Protein AF-A0A356IYQ0-F1 (afdb_monomer_lite)

pLDDT: mean 72.42, std 15.24, range [38.94, 90.5]

Secondary structure (DSSP, 8-state):
-GGGS--TTS----------GGGS-HHHHHHHHHHHH--STTTHHHHHHHHHHHTTTT-SS-TT-TTTSHHHHHHHHHHHHHHHHHHHHHHHHHHHHHHHTTS--S---

Radius of gyration: 24.54 Å; chains: 1; bounding box: 59×28×76 Å

Foldseek 3Di:
DVVVFDDDPDDDDDDDDDPDPVPDDPLRVQLVVLCVVQPDDPSPVVSVVSNCVSVVVLVPPDDPDDDDSSVCSVVVVVVVVVVVVVVVVVVVVVVVVVVVVPPPDDDDD

Sequence (109 aa):
MRGRVGRFTHKAYAYFIIPSRGQLSIQAKARIEAIEKHSGLGAGFQIAFEDLQIRGAGNILGQEQHGYIATIGFDLYCRLLKESVEHLKKEMAGRELAKGAGTTHGSLN

Structure (mmCIF, N/CA/C/O backbone):
data_AF-A0A356IYQ0-F1
#
_entry.id   AF-A0A356IYQ0-F1
#
loop_
_atom_site.group_PDB
_atom_site.id
_atom_site.type_symbol
_atom_site.label_atom_id
_atom_site.label_alt_id
_atom_site.label_comp_id
_atom_site.label_asym_id
_atom_site.label_entity_id
_atom_site.label_seq_id
_atom_site.pdbx_PDB_ins_code
_atom_site.Cartn_x
_atom_site.Cartn_y
_atom_site.Cartn_z
_atom_site.occupancy
_atom_site.B_iso_or_equiv
_atom_site.auth_seq_id
_atom_site.auth_comp_id
_atom_site.auth_asym_id
_atom_site.auth_atom_id
_atom_site.pdbx_PDB_model_num
ATOM 1 N N . MET A 1 1 ? -4.938 -8.647 -0.855 1.00 67.25 1 MET A N 1
ATOM 2 C CA . MET A 1 1 ? -6.315 -9.189 -0.922 1.00 67.25 1 MET A CA 1
ATOM 3 C C . MET A 1 1 ? -7.100 -8.634 -2.109 1.00 67.25 1 MET A C 1
ATOM 5 O O . MET A 1 1 ? -7.422 -9.431 -2.974 1.00 67.25 1 MET A O 1
ATOM 9 N N . ARG A 1 2 ? -7.314 -7.309 -2.241 1.00 74.06 2 ARG A N 1
ATOM 10 C CA . ARG A 1 2 ? -8.066 -6.699 -3.369 1.00 74.06 2 ARG A CA 1
ATOM 11 C C . ARG A 1 2 ? -7.592 -7.124 -4.769 1.00 74.06 2 ARG A C 1
ATOM 13 O O . ARG A 1 2 ? -8.399 -7.535 -5.583 1.00 74.06 2 ARG A O 1
ATOM 20 N N . GLY A 1 3 ? -6.284 -7.100 -5.037 1.00 71.75 3 GLY A N 1
ATOM 21 C CA . GLY A 1 3 ? -5.728 -7.494 -6.346 1.00 71.75 3 GLY A CA 1
ATOM 22 C C . GLY A 1 3 ? -5.808 -8.992 -6.674 1.00 71.75 3 GLY A C 1
ATOM 23 O O . GLY A 1 3 ? -5.335 -9.410 -7.722 1.00 71.75 3 GLY A O 1
ATOM 24 N N . ARG A 1 4 ? -6.359 -9.811 -5.768 1.00 78.38 4 ARG A N 1
ATOM 25 C CA . ARG A 1 4 ? -6.582 -11.248 -5.979 1.00 78.38 4 ARG A CA 1
ATOM 26 C C . ARG A 1 4 ? -8.048 -11.577 -6.287 1.00 78.38 4 ARG A C 1
ATOM 28 O O . ARG A 1 4 ? -8.349 -12.741 -6.523 1.00 78.38 4 ARG A O 1
ATOM 35 N N . VAL A 1 5 ? -8.942 -10.585 -6.277 1.00 74.38 5 VAL A N 1
ATOM 36 C CA . VAL A 1 5 ? -10.382 -10.747 -6.528 1.00 74.38 5 VAL A CA 1
ATOM 37 C C . VAL A 1 5 ? -10.770 -10.007 -7.808 1.00 74.38 5 VAL A C 1
ATOM 39 O O . VAL A 1 5 ? -10.300 -8.898 -8.041 1.00 74.38 5 VAL A O 1
ATOM 42 N N . GLY A 1 6 ? -11.640 -10.615 -8.619 1.00 70.69 6 GLY A N 1
ATOM 43 C CA . GLY A 1 6 ? -12.071 -10.075 -9.913 1.00 70.69 6 GLY A CA 1
ATOM 44 C C . GLY A 1 6 ? -11.160 -10.496 -11.064 1.00 70.69 6 GLY A C 1
ATOM 45 O O . GLY A 1 6 ? -9.975 -10.175 -11.094 1.00 70.69 6 GLY A O 1
ATOM 46 N N . ARG A 1 7 ? -11.727 -11.234 -12.022 1.00 73.44 7 ARG A N 1
ATOM 47 C CA . ARG A 1 7 ? -11.087 -11.607 -13.290 1.00 73.44 7 ARG A CA 1
ATOM 48 C C . ARG A 1 7 ? -12.080 -11.388 -14.430 1.00 73.44 7 ARG A C 1
ATOM 50 O O . ARG A 1 7 ? -13.244 -11.752 -14.294 1.00 73.44 7 ARG A O 1
ATOM 57 N N . PHE A 1 8 ? -11.579 -10.857 -15.545 1.00 71.50 8 PHE A N 1
ATOM 58 C CA . PHE A 1 8 ? -12.214 -10.818 -16.869 1.00 71.50 8 PHE A CA 1
ATOM 59 C C . PHE A 1 8 ? -13.667 -10.309 -16.926 1.00 71.50 8 PHE A C 1
ATOM 61 O O . PHE A 1 8 ? -13.884 -9.141 -17.223 1.00 71.50 8 PHE A O 1
ATOM 68 N N . THR A 1 9 ? -14.661 -11.165 -16.703 1.00 75.38 9 THR A N 1
ATOM 69 C CA . THR A 1 9 ? -16.052 -10.915 -17.117 1.00 75.38 9 THR A CA 1
ATOM 70 C C . THR A 1 9 ? -16.988 -10.493 -15.990 1.00 75.38 9 THR A C 1
ATOM 72 O O . THR A 1 9 ? -18.061 -9.969 -16.270 1.00 75.38 9 THR A O 1
ATOM 75 N N . HIS A 1 10 ? -16.604 -10.681 -14.724 1.00 77.56 10 HIS A N 1
ATOM 76 C CA . HIS A 1 10 ? -17.483 -10.416 -13.584 1.00 77.56 10 HIS A CA 1
ATOM 77 C C . HIS A 1 10 ? -16.898 -9.359 -12.651 1.00 77.56 10 HIS A C 1
ATOM 79 O O . HIS A 1 10 ? -15.750 -9.461 -12.207 1.00 77.56 10 HIS A O 1
ATOM 85 N N . LYS A 1 11 ? -17.719 -8.352 -12.321 1.00 81.12 11 LYS A N 1
ATOM 86 C CA . LYS A 1 11 ? -17.387 -7.374 -11.281 1.00 81.12 11 LYS A CA 1
ATOM 87 C C . LYS A 1 11 ? -17.246 -8.103 -9.947 1.00 81.12 11 LYS A C 1
ATOM 89 O O . LYS A 1 11 ? -18.149 -8.822 -9.529 1.00 81.12 11 LYS A O 1
ATOM 94 N N . ALA A 1 12 ? -16.113 -7.896 -9.288 1.00 84.38 12 ALA A N 1
ATOM 95 C CA . ALA A 1 12 ? -15.870 -8.374 -7.938 1.00 84.38 12 ALA A CA 1
ATOM 96 C C . ALA A 1 12 ? -15.795 -7.191 -6.978 1.00 84.38 12 ALA A C 1
ATOM 98 O O . ALA A 1 12 ? -15.340 -6.106 -7.342 1.00 84.38 12 ALA A O 1
ATOM 99 N N . TYR A 1 13 ? -16.206 -7.436 -5.740 1.00 85.50 13 TYR A N 1
ATOM 100 C CA . TYR A 1 13 ? -16.207 -6.450 -4.672 1.00 85.50 13 TYR A CA 1
ATOM 101 C C . TYR A 1 13 ? -15.342 -6.962 -3.526 1.00 85.50 13 TYR A C 1
ATOM 103 O O . TYR A 1 13 ? -15.339 -8.153 -3.216 1.00 85.50 13 TYR A O 1
ATOM 111 N N . ALA A 1 14 ? -14.591 -6.058 -2.907 1.00 85.69 14 ALA A N 1
ATOM 112 C CA . ALA A 1 14 ? -13.825 -6.338 -1.704 1.00 85.69 14 ALA A CA 1
ATOM 113 C C . ALA A 1 14 ? -14.277 -5.357 -0.625 1.00 85.69 14 ALA A C 1
ATOM 115 O O . ALA A 1 14 ? -14.093 -4.150 -0.774 1.00 85.69 14 ALA A O 1
ATOM 116 N N . TYR A 1 15 ? -14.871 -5.883 0.442 1.00 88.69 15 TYR A N 1
ATOM 117 C CA . TYR A 1 15 ? -15.337 -5.092 1.574 1.00 88.69 15 TYR A CA 1
ATOM 118 C C . TYR A 1 15 ? -14.304 -5.152 2.696 1.00 88.69 15 TYR A C 1
ATOM 120 O O . TYR A 1 15 ? -13.863 -6.234 3.086 1.00 88.69 15 TYR A O 1
ATOM 128 N N . PHE A 1 16 ? -13.926 -3.988 3.218 1.00 87.69 16 PHE A N 1
ATOM 129 C CA . PHE A 1 16 ? -13.074 -3.868 4.395 1.00 87.69 16 PHE A CA 1
ATOM 130 C C . PHE A 1 16 ? -13.929 -3.358 5.549 1.00 87.69 16 PHE A C 1
ATOM 132 O O . PHE A 1 16 ? -14.386 -2.219 5.531 1.00 87.69 16 PHE A O 1
ATOM 139 N N . ILE A 1 17 ? -14.170 -4.220 6.535 1.00 90.50 17 ILE A N 1
ATOM 140 C CA . ILE A 1 17 ? -14.929 -3.872 7.736 1.00 90.50 17 ILE A CA 1
ATOM 141 C C . ILE A 1 17 ? -13.923 -3.447 8.800 1.00 90.50 17 ILE A C 1
ATOM 143 O O . ILE A 1 17 ? -13.015 -4.207 9.138 1.00 90.50 17 ILE A O 1
ATOM 147 N N . ILE A 1 18 ? -14.070 -2.223 9.298 1.00 87.31 18 ILE A N 1
ATOM 148 C CA . ILE A 1 18 ? -13.159 -1.612 10.265 1.00 87.31 18 ILE A CA 1
ATOM 149 C C . ILE A 1 18 ? -13.945 -1.117 11.484 1.00 87.31 18 ILE A C 1
ATOM 151 O O . ILE A 1 18 ? -15.105 -0.722 11.337 1.00 87.31 18 ILE A O 1
ATOM 155 N N . PRO A 1 19 ? -13.339 -1.123 12.685 1.00 86.00 19 PRO A N 1
ATOM 156 C CA . PRO A 1 19 ? -13.934 -0.495 13.859 1.00 86.00 19 PRO A CA 1
ATOM 157 C C . PRO A 1 19 ? -14.061 1.023 13.660 1.00 86.00 19 PRO A C 1
ATOM 159 O O . PRO A 1 19 ? -13.498 1.595 12.722 1.00 86.00 19 PRO A O 1
ATOM 162 N N . SER A 1 20 ? -14.794 1.688 14.559 1.00 85.62 20 SER A N 1
ATOM 163 C CA . SER A 1 20 ? -14.987 3.143 14.504 1.00 85.62 20 SER A CA 1
ATOM 164 C C . SER A 1 20 ? -13.654 3.876 14.325 1.00 85.62 20 SER A C 1
ATOM 166 O O . SER A 1 20 ? -12.659 3.540 14.971 1.00 85.62 20 SER A O 1
ATOM 168 N N . ARG A 1 21 ? -13.636 4.916 13.477 1.00 75.50 21 ARG A N 1
ATOM 169 C CA . ARG A 1 21 ? -12.419 5.678 13.137 1.00 75.50 21 ARG A CA 1
ATOM 170 C C . ARG A 1 21 ? -11.672 6.198 14.372 1.00 75.50 21 ARG A C 1
ATOM 172 O O . ARG A 1 21 ? -10.461 6.389 14.303 1.00 75.50 21 ARG A O 1
ATOM 179 N N . GLY A 1 22 ? -12.357 6.406 15.497 1.00 78.31 22 GLY A N 1
ATOM 180 C CA . GLY A 1 22 ? -11.736 6.808 16.765 1.00 78.31 22 GLY A CA 1
ATOM 181 C C . GLY A 1 22 ? -10.802 5.756 17.381 1.00 78.31 22 GLY A C 1
ATOM 182 O O . GLY A 1 22 ? -9.866 6.124 18.076 1.00 78.31 22 GLY A O 1
ATOM 183 N N . GLN A 1 23 ? -11.007 4.470 17.089 1.00 85.75 23 GLN A N 1
ATOM 184 C CA . GLN A 1 23 ? -10.249 3.347 17.662 1.00 85.75 23 GLN A CA 1
ATOM 185 C C . GLN A 1 23 ? -9.070 2.890 16.788 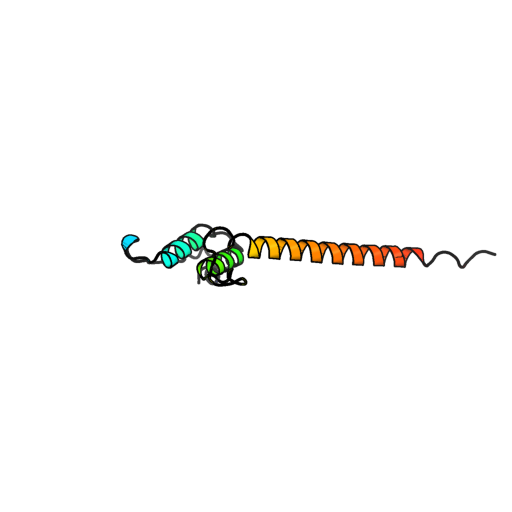1.00 85.75 23 GLN A C 1
ATOM 187 O O . GLN A 1 23 ? -8.300 2.017 17.180 1.00 85.75 23 GLN A O 1
ATOM 192 N N . LEU A 1 24 ? -8.922 3.454 15.588 1.00 86.69 24 LEU A N 1
ATOM 193 C CA . LEU A 1 24 ? -7.848 3.085 14.671 1.00 86.69 24 LEU A CA 1
ATOM 194 C C . LEU A 1 24 ? -6.547 3.798 15.040 1.00 86.69 24 LEU A C 1
ATOM 196 O O . LEU A 1 24 ? -6.523 5.020 15.211 1.00 86.69 24 LEU A O 1
ATOM 200 N N . SER A 1 25 ? -5.448 3.042 15.066 1.00 88.69 25 SER A N 1
ATOM 201 C CA . SER A 1 25 ? -4.107 3.619 15.161 1.00 88.69 25 SER A CA 1
ATOM 202 C C . SER A 1 25 ? -3.810 4.513 13.952 1.00 88.69 25 SER A C 1
ATOM 204 O O . SER A 1 25 ? -4.378 4.341 12.871 1.00 88.69 25 SER A O 1
ATOM 206 N N . ILE A 1 26 ? -2.881 5.456 14.114 1.00 85.75 26 ILE A N 1
ATOM 207 C CA . ILE A 1 26 ? -2.480 6.389 13.047 1.00 85.75 26 ILE A CA 1
ATOM 208 C C . ILE A 1 26 ? -2.021 5.622 11.796 1.00 85.75 26 ILE A C 1
ATOM 210 O O . ILE A 1 26 ? -2.453 5.921 10.686 1.00 85.75 26 ILE A O 1
ATOM 214 N N . GLN A 1 27 ? -1.227 4.563 11.975 1.00 85.81 27 GLN A N 1
ATOM 215 C CA . GLN A 1 27 ? -0.772 3.718 10.867 1.00 85.81 27 GLN A CA 1
ATOM 216 C C . GLN A 1 27 ? -1.912 2.949 10.189 1.00 85.81 27 GLN A C 1
ATOM 218 O O . GLN A 1 27 ? -1.856 2.718 8.983 1.00 85.81 27 GLN A O 1
ATOM 223 N N . ALA A 1 28 ? -2.923 2.511 10.946 1.00 88.81 28 ALA A N 1
ATOM 224 C CA . ALA A 1 28 ? -4.082 1.830 10.377 1.00 88.81 28 ALA A CA 1
ATOM 225 C C . ALA A 1 28 ? -4.927 2.796 9.535 1.00 88.81 28 ALA A C 1
ATOM 227 O O . ALA A 1 28 ? -5.336 2.434 8.435 1.00 88.81 28 ALA A O 1
ATOM 228 N N . LYS A 1 29 ? -5.118 4.036 10.008 1.00 88.88 29 LYS A N 1
ATOM 229 C CA . LYS A 1 29 ? -5.790 5.100 9.244 1.00 88.88 29 LYS A CA 1
ATOM 230 C C . LYS A 1 29 ? -5.064 5.393 7.932 1.00 88.88 29 LYS A C 1
ATOM 232 O O . LYS A 1 29 ? -5.685 5.304 6.878 1.00 88.88 29 LYS A O 1
ATOM 237 N N . ALA A 1 30 ? -3.752 5.625 7.993 1.00 87.50 30 ALA A N 1
ATOM 238 C CA . ALA A 1 30 ? -2.934 5.902 6.812 1.00 87.50 30 ALA A CA 1
ATOM 239 C C . ALA A 1 30 ? -2.979 4.757 5.781 1.00 87.50 30 ALA A C 1
ATOM 241 O O . ALA A 1 30 ? -3.070 4.993 4.580 1.00 87.50 30 ALA A O 1
ATOM 242 N N . ARG A 1 31 ? -2.974 3.494 6.237 1.00 90.12 31 ARG A N 1
ATOM 243 C CA . ARG A 1 31 ? -3.099 2.329 5.343 1.00 90.12 31 ARG A CA 1
ATOM 244 C C . ARG A 1 31 ? -4.464 2.242 4.662 1.00 90.12 31 ARG A C 1
ATOM 246 O O . ARG A 1 31 ? -4.534 1.812 3.514 1.00 90.12 31 ARG A O 1
ATOM 253 N N . ILE A 1 32 ? -5.541 2.616 5.352 1.00 89.50 32 ILE A N 1
ATOM 254 C CA . ILE A 1 32 ? -6.887 2.630 4.764 1.00 89.50 32 ILE A CA 1
ATOM 255 C C . ILE A 1 32 ? -6.985 3.734 3.706 1.00 89.50 32 ILE A C 1
ATOM 257 O O . ILE A 1 32 ? -7.422 3.448 2.593 1.00 89.50 32 ILE A O 1
ATOM 261 N N . GLU A 1 33 ? -6.490 4.939 4.002 1.00 88.25 33 GLU A N 1
ATOM 262 C CA . GLU A 1 33 ? -6.425 6.039 3.027 1.00 88.25 33 GLU A CA 1
ATOM 263 C C . GLU A 1 33 ? -5.620 5.660 1.778 1.00 88.25 33 GLU A C 1
ATOM 265 O O . GLU A 1 33 ? -6.071 5.904 0.660 1.00 88.25 33 GLU A O 1
ATOM 270 N N . ALA A 1 34 ? -4.470 4.998 1.943 1.00 88.19 34 ALA A N 1
ATOM 271 C CA . ALA A 1 34 ? -3.658 4.518 0.823 1.00 88.19 34 ALA A CA 1
ATOM 272 C C . ALA A 1 34 ? -4.438 3.560 -0.099 1.00 88.19 34 ALA A C 1
ATOM 274 O O . ALA A 1 34 ? -4.352 3.634 -1.328 1.00 88.19 34 ALA A O 1
ATOM 275 N N . ILE A 1 35 ? -5.242 2.661 0.480 1.00 88.06 35 ILE A N 1
ATOM 276 C CA . ILE A 1 35 ? -6.065 1.708 -0.280 1.00 88.06 35 ILE A CA 1
ATOM 277 C C . ILE A 1 35 ? -7.219 2.414 -1.008 1.00 88.06 35 ILE A C 1
ATOM 279 O O . ILE A 1 35 ? -7.539 2.015 -2.134 1.00 88.06 35 ILE A O 1
ATOM 283 N N . GLU A 1 36 ? -7.834 3.429 -0.391 1.00 86.38 36 GLU A N 1
ATOM 284 C CA . GLU A 1 36 ? -8.906 4.242 -0.987 1.00 86.38 36 GLU A CA 1
ATOM 285 C C . GLU A 1 36 ? -8.390 5.090 -2.158 1.00 86.38 36 GLU A C 1
ATOM 287 O O . GLU A 1 36 ? -8.981 5.078 -3.241 1.00 86.38 36 GLU A O 1
ATOM 292 N N . LYS A 1 37 ? -7.253 5.767 -1.966 1.00 86.00 37 LYS A N 1
ATOM 293 C CA . LYS A 1 37 ? -6.621 6.647 -2.958 1.00 86.00 37 LYS A CA 1
ATOM 294 C C . LYS A 1 37 ? -6.210 5.892 -4.221 1.00 86.00 37 LYS A C 1
ATOM 296 O O . LYS A 1 37 ? -6.409 6.369 -5.335 1.00 86.00 37 LYS A O 1
ATOM 301 N N . HIS A 1 38 ? -5.677 4.684 -4.052 1.00 82.38 38 HIS A N 1
ATOM 302 C CA . HIS A 1 38 ? -5.092 3.892 -5.132 1.00 82.38 38 HIS A CA 1
ATOM 303 C C . HIS A 1 38 ? -5.993 2.725 -5.532 1.00 82.38 38 HIS A C 1
ATOM 305 O O . HIS A 1 38 ? -5.649 1.557 -5.350 1.00 82.38 38 HIS A O 1
ATOM 311 N N . SER A 1 39 ? -7.176 3.014 -6.076 1.00 75.56 39 SER A N 1
ATOM 312 C CA . SER A 1 39 ? -8.199 2.005 -6.413 1.00 75.56 39 SER A CA 1
ATOM 313 C C . SER A 1 39 ? -8.143 1.464 -7.852 1.00 75.56 39 SER A C 1
ATOM 315 O O . SER A 1 39 ? -8.784 0.454 -8.146 1.00 75.56 39 SER A O 1
ATOM 317 N N . GLY A 1 40 ? -7.334 2.069 -8.729 1.00 78.25 40 GLY A N 1
ATOM 318 C CA . GLY A 1 40 ? -7.232 1.712 -10.149 1.00 78.25 40 GLY A CA 1
ATOM 319 C C . GLY A 1 40 ? -6.540 0.375 -10.465 1.00 78.25 40 GLY A C 1
ATOM 320 O O . GLY A 1 40 ? -5.904 -0.264 -9.617 1.00 78.25 40 GLY A O 1
ATOM 321 N N . LEU A 1 41 ? -6.646 -0.043 -11.732 1.00 72.12 41 LEU A N 1
ATOM 322 C CA . LEU A 1 41 ? -5.921 -1.197 -12.275 1.00 72.12 41 LEU A CA 1
ATOM 323 C C . LEU A 1 41 ? -4.408 -0.911 -12.252 1.00 72.12 41 LEU A C 1
ATOM 325 O O . LEU A 1 41 ? -3.980 0.182 -12.603 1.00 72.12 41 LEU A O 1
ATOM 329 N N . GLY A 1 42 ? -3.588 -1.870 -11.815 1.00 75.12 42 GLY A N 1
ATOM 330 C CA . GLY A 1 42 ? -2.131 -1.678 -11.714 1.00 75.12 42 GLY A CA 1
ATOM 331 C C . GLY A 1 42 ? -1.659 -0.868 -10.497 1.00 75.12 42 GLY A C 1
ATOM 332 O O . GLY A 1 42 ? -0.461 -0.786 -10.242 1.00 75.12 42 GLY A O 1
ATOM 333 N N . ALA A 1 43 ? -2.574 -0.369 -9.662 1.00 82.19 43 ALA A N 1
ATOM 334 C CA . ALA A 1 43 ? -2.241 0.413 -8.470 1.00 82.19 43 ALA A CA 1
ATOM 335 C C . ALA A 1 43 ? -1.557 -0.396 -7.342 1.00 82.19 43 ALA A C 1
ATOM 337 O O . ALA A 1 43 ? -1.200 0.151 -6.302 1.00 82.19 43 ALA A O 1
ATOM 338 N N . GLY A 1 44 ? -1.350 -1.706 -7.530 1.00 81.69 44 GLY A N 1
ATOM 339 C CA . GLY A 1 44 ? -0.722 -2.584 -6.538 1.00 81.69 44 GLY A CA 1
ATOM 340 C C . GLY A 1 44 ? 0.700 -2.163 -6.163 1.00 81.69 44 GLY A C 1
ATOM 341 O O . GLY A 1 44 ? 1.064 -2.263 -4.994 1.00 81.69 44 GLY A O 1
ATOM 342 N N . PHE A 1 45 ? 1.469 -1.638 -7.122 1.00 80.69 45 PHE A N 1
ATOM 343 C CA . PHE A 1 45 ? 2.806 -1.107 -6.855 1.00 80.69 45 PHE A CA 1
ATOM 344 C C . PHE A 1 45 ? 2.756 0.155 -5.983 1.00 80.69 45 PHE A C 1
ATOM 346 O O . PHE A 1 45 ? 3.485 0.245 -5.001 1.00 80.69 45 PHE A O 1
ATOM 353 N N . GLN A 1 46 ? 1.851 1.094 -6.281 1.00 82.19 46 GLN A N 1
ATOM 354 C CA . GLN A 1 46 ? 1.706 2.332 -5.506 1.00 82.19 46 GLN A CA 1
ATOM 355 C C . GLN A 1 46 ? 1.206 2.072 -4.080 1.00 82.19 46 GLN A C 1
ATOM 357 O O . GLN A 1 46 ? 1.740 2.650 -3.138 1.00 82.19 46 GLN A O 1
ATOM 362 N N . ILE A 1 47 ? 0.268 1.136 -3.899 1.00 86.38 47 ILE A N 1
ATOM 363 C CA . ILE A 1 47 ? -0.174 0.709 -2.561 1.00 86.38 47 ILE A CA 1
ATOM 364 C C . ILE A 1 47 ? 0.983 0.091 -1.776 1.00 86.38 47 ILE A C 1
ATOM 366 O O . ILE A 1 47 ? 1.169 0.411 -0.605 1.00 86.38 47 ILE A O 1
ATOM 370 N N . ALA A 1 48 ? 1.757 -0.805 -2.399 1.00 83.81 48 ALA A N 1
ATOM 371 C CA . ALA A 1 48 ? 2.905 -1.424 -1.742 1.00 83.81 48 ALA A CA 1
ATOM 372 C C . ALA A 1 48 ? 3.967 -0.380 -1.364 1.00 83.81 48 ALA A C 1
ATOM 374 O O . ALA A 1 48 ? 4.580 -0.482 -0.305 1.00 83.81 48 ALA A O 1
ATOM 375 N N . PHE A 1 49 ? 4.147 0.642 -2.201 1.00 80.56 49 PHE A N 1
ATOM 376 C CA . PHE A 1 49 ? 5.077 1.733 -1.954 1.00 80.56 49 PHE A CA 1
ATOM 377 C C . PHE A 1 49 ? 4.633 2.657 -0.807 1.00 80.56 49 PHE A C 1
ATOM 379 O O . PHE A 1 49 ? 5.444 2.994 0.054 1.00 80.56 49 PHE A O 1
ATOM 386 N N . GLU A 1 50 ? 3.357 3.041 -0.742 1.00 82.44 50 GLU A N 1
ATOM 387 C CA . GLU A 1 50 ? 2.826 3.804 0.397 1.00 82.44 50 GLU A CA 1
ATOM 388 C C . GLU A 1 50 ? 2.84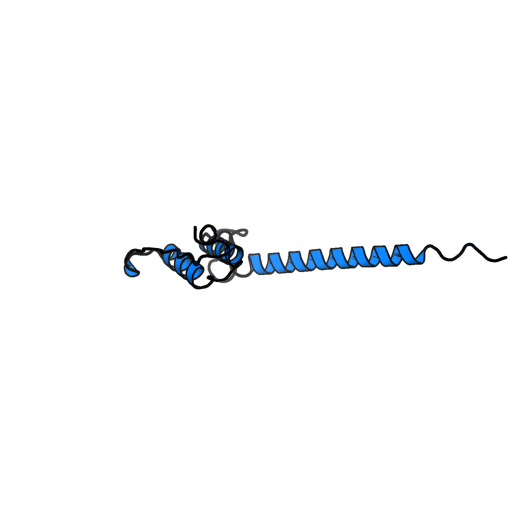7 2.972 1.695 1.00 82.44 50 GLU A C 1
ATOM 390 O O . GLU A 1 50 ? 3.239 3.489 2.738 1.00 82.44 50 GLU A O 1
ATOM 395 N N . ASP A 1 51 ? 2.537 1.668 1.653 1.00 85.31 51 ASP A N 1
ATOM 396 C CA . ASP A 1 51 ? 2.656 0.774 2.823 1.00 85.31 51 ASP A CA 1
ATOM 397 C C . ASP A 1 51 ? 4.107 0.674 3.325 1.00 85.31 51 ASP A C 1
ATOM 399 O O . ASP A 1 51 ? 4.356 0.704 4.532 1.00 85.31 51 ASP A O 1
ATOM 403 N N . LEU A 1 52 ? 5.079 0.622 2.410 1.00 77.25 52 LEU A N 1
ATOM 404 C CA . LEU A 1 52 ? 6.507 0.626 2.731 1.00 77.25 52 LEU A CA 1
ATOM 405 C C . LEU A 1 52 ? 6.939 1.934 3.419 1.00 77.25 52 LEU A C 1
ATOM 407 O O . LEU A 1 52 ? 7.689 1.898 4.399 1.00 77.25 52 LEU A O 1
ATOM 411 N N . GLN A 1 53 ? 6.432 3.076 2.948 1.00 77.12 53 GLN A N 1
ATOM 412 C CA . GLN A 1 53 ? 6.663 4.382 3.571 1.00 77.12 53 GLN A CA 1
ATOM 413 C C . GLN A 1 53 ? 6.022 4.481 4.957 1.00 77.12 53 GLN A C 1
ATOM 415 O O . GLN A 1 53 ? 6.679 4.926 5.894 1.00 77.12 53 GLN A O 1
ATOM 420 N N . ILE A 1 54 ? 4.782 4.004 5.121 1.00 81.12 54 ILE A N 1
ATOM 421 C CA . ILE A 1 54 ? 4.076 3.992 6.414 1.00 81.12 54 ILE A CA 1
ATOM 422 C C . ILE A 1 54 ? 4.821 3.131 7.445 1.00 81.12 54 ILE A C 1
ATOM 424 O O . ILE A 1 54 ? 4.847 3.468 8.628 1.00 81.12 54 ILE A O 1
ATOM 428 N N . ARG A 1 55 ? 5.452 2.030 7.012 1.00 80.38 55 ARG A N 1
ATOM 429 C CA . ARG A 1 55 ? 6.315 1.191 7.867 1.00 80.38 55 ARG A CA 1
ATOM 430 C C . ARG A 1 55 ? 7.676 1.818 8.170 1.00 80.38 55 ARG A C 1
ATOM 432 O O . ARG A 1 55 ? 8.400 1.290 9.006 1.00 80.38 55 ARG A O 1
ATOM 439 N N . GLY A 1 56 ? 8.028 2.913 7.503 1.00 68.62 56 GLY A N 1
ATOM 440 C CA . GLY A 1 56 ? 9.290 3.605 7.711 1.00 68.62 56 GLY A CA 1
ATOM 441 C C . GLY A 1 56 ? 10.478 2.964 7.000 1.00 68.62 56 GLY A C 1
ATOM 442 O O . GLY A 1 56 ? 11.602 3.311 7.316 1.00 68.62 56 GLY A O 1
ATOM 443 N N . ALA A 1 57 ? 10.294 2.077 6.018 1.00 56.22 57 ALA A N 1
ATOM 444 C CA . ALA A 1 57 ? 11.419 1.512 5.257 1.00 56.22 57 ALA A CA 1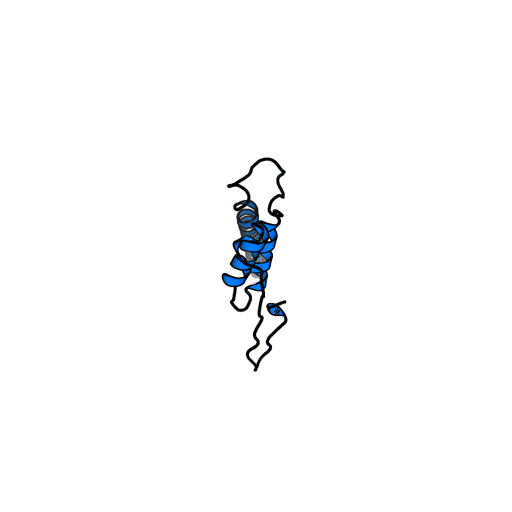
ATOM 445 C C . ALA A 1 57 ? 12.036 2.491 4.228 1.00 56.22 57 ALA A C 1
ATOM 447 O O . ALA A 1 57 ? 12.986 2.144 3.535 1.00 56.22 57 ALA A O 1
ATOM 448 N N . GLY A 1 58 ? 11.565 3.745 4.183 1.00 47.53 58 GLY A N 1
ATOM 449 C CA . GLY A 1 58 ? 12.359 4.883 3.693 1.00 47.53 58 GLY A CA 1
ATOM 450 C C . GLY A 1 58 ? 13.513 5.276 4.635 1.00 47.53 58 GLY A C 1
ATOM 451 O O . GLY A 1 58 ? 14.357 6.089 4.269 1.00 47.53 58 GLY A O 1
ATOM 452 N N . ASN A 1 59 ? 13.587 4.684 5.831 1.00 46.94 59 ASN A N 1
ATOM 453 C CA . ASN A 1 59 ? 14.654 4.852 6.815 1.00 46.94 59 ASN A CA 1
ATOM 454 C C . ASN A 1 59 ? 15.901 4.021 6.463 1.00 46.94 59 ASN A C 1
ATOM 456 O O . ASN A 1 59 ? 16.361 3.199 7.250 1.00 46.94 59 ASN A O 1
ATOM 460 N N . ILE A 1 60 ? 16.448 4.209 5.264 1.00 49.00 60 ILE A N 1
ATOM 461 C CA . ILE A 1 60 ? 17.761 3.647 4.908 1.00 49.00 60 ILE A CA 1
ATOM 462 C C . ILE A 1 60 ? 18.897 4.466 5.570 1.00 49.00 60 ILE A C 1
ATOM 464 O O . ILE A 1 60 ? 20.027 3.997 5.639 1.00 49.00 60 ILE A O 1
ATOM 468 N N . LEU A 1 61 ? 18.604 5.660 6.117 1.00 47.34 61 LEU A N 1
ATOM 469 C CA . LEU A 1 61 ? 19.602 6.633 6.596 1.00 47.34 61 LEU A CA 1
ATOM 470 C C . LEU A 1 61 ? 19.545 6.999 8.101 1.00 47.34 61 LEU A C 1
ATOM 472 O O . LEU A 1 61 ? 20.202 7.951 8.508 1.00 47.34 61 LEU A O 1
ATOM 476 N N . GLY A 1 62 ? 18.862 6.226 8.954 1.00 44.94 62 GLY A N 1
ATOM 477 C CA . GLY A 1 62 ? 19.066 6.276 10.414 1.00 44.94 62 GLY A CA 1
ATOM 478 C C . GLY A 1 62 ? 18.042 7.070 11.243 1.00 44.94 62 GLY A C 1
ATOM 479 O O . GLY A 1 62 ? 17.324 7.942 10.763 1.00 44.94 62 GLY A O 1
ATOM 480 N N . GLN A 1 63 ? 17.978 6.719 12.534 1.00 49.03 63 GLN A N 1
ATOM 481 C CA . GLN A 1 63 ? 16.863 6.956 13.466 1.00 49.03 63 GLN A CA 1
ATOM 482 C C . GLN A 1 63 ? 16.593 8.414 13.914 1.00 49.03 63 GLN A C 1
ATOM 484 O O . GLN A 1 63 ? 15.685 8.607 14.716 1.00 49.03 63 GLN A O 1
ATOM 489 N N . GLU A 1 64 ? 17.288 9.448 13.426 1.00 47.38 64 GLU A N 1
ATOM 490 C CA . GLU A 1 64 ? 17.292 10.752 14.126 1.00 47.38 64 GLU A CA 1
ATOM 491 C C . GLU A 1 64 ? 16.699 11.978 13.410 1.00 47.38 64 GLU A C 1
ATOM 493 O O . GLU A 1 64 ? 16.633 13.025 14.039 1.00 47.38 64 GLU A O 1
ATOM 498 N N . GLN A 1 65 ? 16.166 11.934 12.179 1.00 45.69 65 GLN A N 1
ATOM 499 C CA . GLN A 1 65 ? 15.600 13.156 11.542 1.00 45.69 65 GLN A CA 1
ATOM 500 C C . GLN A 1 65 ? 14.249 12.960 10.822 1.00 45.69 65 GLN A C 1
ATOM 502 O O . GLN A 1 65 ? 14.094 13.102 9.614 1.00 45.69 65 GLN A O 1
ATOM 507 N N . HIS A 1 66 ? 13.240 12.618 11.621 1.00 48.38 66 HIS A N 1
ATOM 508 C CA . HIS A 1 66 ? 11.854 13.082 11.584 1.00 48.38 66 HIS A CA 1
ATOM 509 C C . HIS A 1 66 ? 11.506 14.225 10.592 1.00 48.38 66 HIS A C 1
ATOM 511 O O . HIS A 1 66 ? 11.881 15.380 10.766 1.00 48.38 66 HIS A O 1
ATOM 517 N N . GLY A 1 67 ? 10.671 13.899 9.594 1.00 44.56 67 GLY A N 1
ATOM 518 C CA . GLY A 1 67 ? 9.697 14.834 9.011 1.00 44.56 67 GLY A CA 1
ATOM 519 C C . GLY A 1 67 ? 9.782 15.044 7.499 1.00 44.56 67 GLY A C 1
ATOM 520 O O . GLY A 1 67 ? 8.828 14.738 6.792 1.00 44.56 67 GLY A O 1
ATOM 521 N N . TYR A 1 68 ? 10.907 15.560 6.997 1.00 44.12 68 TYR A N 1
ATOM 522 C CA . TYR A 1 68 ? 11.006 16.070 5.614 1.00 44.12 68 TYR A CA 1
ATOM 523 C C . TYR A 1 68 ? 11.906 15.225 4.691 1.00 44.12 68 TYR A C 1
ATOM 525 O O . TYR A 1 68 ? 11.796 15.283 3.469 1.00 44.12 68 TYR A O 1
ATOM 533 N N . ILE A 1 69 ? 12.781 14.398 5.273 1.00 42.81 69 ILE A N 1
ATOM 534 C CA . ILE A 1 69 ? 13.820 13.647 4.544 1.00 42.81 69 ILE A CA 1
ATOM 535 C C . ILE A 1 69 ? 13.285 12.319 3.975 1.00 42.81 69 ILE A C 1
ATOM 537 O O . ILE A 1 69 ? 13.747 11.859 2.930 1.00 42.81 69 ILE A O 1
ATOM 541 N N . ALA A 1 70 ? 12.261 11.726 4.602 1.00 49.59 70 ALA A N 1
ATOM 542 C CA . ALA 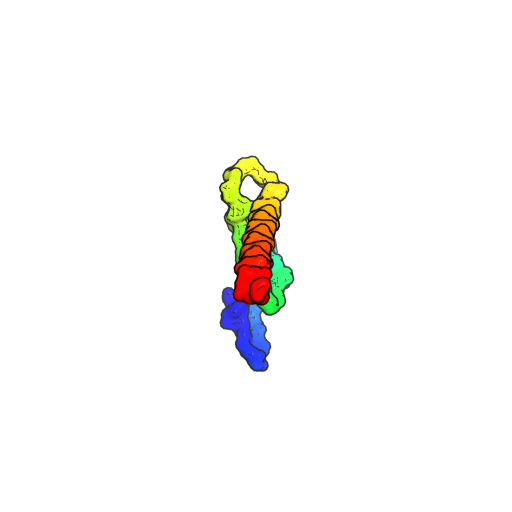A 1 70 ? 11.715 10.422 4.209 1.00 49.59 70 ALA A CA 1
ATOM 543 C C . ALA A 1 70 ? 11.100 10.408 2.794 1.00 49.59 70 ALA A C 1
ATOM 545 O O . ALA A 1 70 ? 11.157 9.386 2.112 1.00 49.59 70 ALA A O 1
ATOM 546 N N . THR A 1 71 ? 10.566 11.541 2.326 1.00 50.66 71 THR A N 1
ATOM 547 C CA . THR A 1 71 ? 9.965 11.672 0.987 1.00 50.66 71 THR A CA 1
ATOM 548 C C . THR A 1 71 ? 11.021 11.718 -0.124 1.00 50.66 71 THR A C 1
ATOM 550 O O . THR A 1 71 ? 10.750 11.322 -1.255 1.00 50.66 71 THR A O 1
ATOM 553 N N . ILE A 1 72 ? 12.243 12.166 0.183 1.00 58.00 72 ILE A N 1
ATOM 554 C CA . ILE A 1 72 ? 13.280 12.424 -0.826 1.00 58.00 72 ILE A CA 1
ATOM 555 C C . ILE A 1 72 ? 14.015 11.135 -1.221 1.00 58.00 72 ILE A C 1
ATOM 557 O O . ILE A 1 72 ? 14.422 11.001 -2.370 1.00 58.00 72 ILE A O 1
ATOM 561 N N . GLY A 1 73 ? 14.155 10.157 -0.319 1.00 62.56 73 GLY A N 1
ATOM 562 C CA . GLY A 1 73 ? 15.021 8.988 -0.533 1.00 62.56 73 GLY A CA 1
ATOM 563 C C . GLY A 1 73 ? 14.640 8.114 -1.734 1.00 62.56 73 GLY A C 1
ATOM 564 O O . GLY A 1 73 ? 15.491 7.797 -2.564 1.00 62.56 73 GLY A O 1
ATOM 565 N N . PHE A 1 74 ? 13.364 7.743 -1.869 1.00 63.38 74 PHE A N 1
ATOM 566 C CA . PHE A 1 74 ? 12.932 6.890 -2.981 1.00 63.38 74 PHE A CA 1
ATOM 567 C C . PHE A 1 74 ? 12.754 7.657 -4.293 1.00 63.38 74 PHE A C 1
ATOM 569 O O . PHE A 1 74 ? 13.039 7.110 -5.357 1.00 63.38 74 PHE A O 1
ATOM 576 N N . ASP A 1 75 ? 12.303 8.912 -4.235 1.00 69.44 75 ASP A N 1
ATOM 577 C CA . ASP A 1 75 ? 12.206 9.747 -5.434 1.00 69.44 75 ASP A CA 1
ATOM 578 C C . ASP A 1 75 ? 13.601 10.014 -6.015 1.00 69.44 75 ASP A C 1
ATOM 580 O O . ASP A 1 75 ? 13.823 9.849 -7.214 1.00 69.44 75 ASP A O 1
ATOM 584 N N . LEU A 1 76 ? 14.581 10.301 -5.150 1.00 72.69 76 LEU A N 1
ATOM 585 C CA . LEU A 1 76 ? 15.985 10.407 -5.531 1.00 72.69 76 LEU A CA 1
ATOM 586 C C . LEU A 1 76 ? 16.527 9.074 -6.061 1.00 72.69 76 LEU A C 1
ATOM 588 O O . LEU A 1 76 ? 17.191 9.070 -7.092 1.00 72.69 76 LEU A O 1
ATOM 592 N N . TYR A 1 77 ? 16.206 7.941 -5.426 1.00 68.19 77 TYR A N 1
ATOM 593 C CA . TYR A 1 77 ? 16.580 6.616 -5.933 1.00 68.19 77 TYR A CA 1
ATOM 594 C C . TYR A 1 77 ? 16.017 6.357 -7.337 1.00 68.19 77 TYR A C 1
ATOM 596 O O . TYR A 1 77 ? 16.760 5.971 -8.237 1.00 68.19 77 TYR A O 1
ATOM 604 N N . CYS A 1 78 ? 14.726 6.616 -7.559 1.00 78.25 78 CYS A N 1
ATOM 605 C CA . CYS A 1 78 ? 14.097 6.470 -8.870 1.00 78.25 78 CYS A CA 1
ATOM 606 C C . CYS A 1 78 ? 14.729 7.398 -9.909 1.00 78.25 78 CYS A C 1
ATOM 608 O O . CYS A 1 78 ? 14.925 6.987 -11.053 1.00 78.25 78 CYS A O 1
ATOM 610 N N . ARG A 1 79 ? 15.075 8.628 -9.516 1.00 80.81 79 ARG A N 1
ATOM 611 C CA . ARG A 1 79 ? 15.745 9.601 -10.382 1.00 80.81 79 ARG A CA 1
ATOM 612 C C . ARG A 1 79 ? 17.138 9.124 -10.789 1.00 80.81 79 ARG A C 1
ATOM 614 O O . ARG A 1 79 ? 17.403 9.027 -11.981 1.00 80.81 79 ARG A O 1
ATOM 621 N N . LEU A 1 80 ? 17.969 8.726 -9.825 1.00 83.06 80 LEU A N 1
ATOM 622 C CA . LEU A 1 80 ? 19.320 8.208 -10.067 1.00 83.06 80 LEU A CA 1
ATOM 623 C C . LEU A 1 80 ? 19.304 6.917 -10.893 1.00 83.06 80 LEU A C 1
ATOM 625 O O . LEU A 1 80 ? 20.133 6.730 -11.785 1.00 83.06 80 LEU A O 1
ATOM 629 N N . LEU A 1 81 ? 18.337 6.029 -10.640 1.00 80.62 81 LEU A N 1
ATOM 630 C CA . LEU A 1 81 ? 18.152 4.812 -11.425 1.00 80.62 81 LEU A CA 1
ATOM 631 C C . LEU A 1 81 ? 17.784 5.148 -12.874 1.00 80.62 81 LEU A C 1
ATOM 633 O O . LEU A 1 81 ? 18.343 4.571 -13.807 1.00 80.62 81 LEU A O 1
ATOM 637 N N . LYS A 1 82 ? 16.865 6.096 -13.072 1.00 87.69 82 LYS A N 1
ATOM 638 C CA . LYS A 1 82 ? 16.439 6.533 -14.402 1.00 87.69 82 LYS A CA 1
ATOM 639 C C . LYS A 1 82 ? 17.590 7.184 -15.171 1.00 87.69 82 LYS A C 1
ATOM 641 O O . LYS A 1 82 ? 17.807 6.824 -16.324 1.00 87.69 82 LYS A O 1
ATOM 646 N N . GLU A 1 83 ? 18.367 8.048 -14.520 1.00 89.19 83 GLU A N 1
ATOM 647 C CA . GLU A 1 83 ? 19.576 8.656 -15.090 1.00 89.19 83 GLU A CA 1
ATOM 648 C C . GLU A 1 83 ? 20.614 7.598 -15.484 1.00 89.19 83 GLU A C 1
ATOM 650 O O . GLU A 1 83 ? 21.139 7.630 -16.596 1.00 89.19 83 GLU A O 1
ATOM 655 N N . SER A 1 84 ? 20.851 6.604 -14.624 1.00 88.88 84 SER A N 1
ATOM 656 C CA . SER A 1 84 ? 21.797 5.513 -14.898 1.00 88.88 84 SER A CA 1
ATOM 657 C C . SER A 1 84 ? 21.366 4.659 -16.097 1.00 88.88 84 SER A C 1
ATOM 659 O O . SER A 1 84 ? 22.182 4.309 -16.949 1.00 88.88 84 SER A O 1
ATOM 661 N N . VAL A 1 85 ? 20.071 4.344 -16.206 1.00 88.19 85 VAL A N 1
ATOM 662 C CA . VAL A 1 85 ? 19.518 3.590 -17.343 1.00 88.19 85 VAL A CA 1
ATOM 663 C C . VAL A 1 85 ? 19.586 4.405 -18.635 1.00 88.19 85 VAL A C 1
ATOM 665 O O . VAL A 1 85 ? 19.894 3.853 -19.692 1.00 88.19 85 VAL A O 1
ATOM 668 N N . GLU A 1 86 ? 19.312 5.709 -18.583 1.00 90.44 86 GLU A N 1
ATOM 669 C CA . GLU A 1 86 ? 19.448 6.591 -19.745 1.00 90.44 86 GLU A CA 1
ATOM 670 C C . GLU A 1 86 ? 20.905 6.726 -20.199 1.00 90.44 86 GLU A C 1
ATOM 672 O O . GLU A 1 86 ? 21.163 6.706 -21.405 1.00 90.44 86 GLU A O 1
ATOM 677 N N . HIS A 1 87 ? 21.853 6.797 -19.261 1.00 88.50 87 HIS A N 1
ATOM 678 C CA . HIS A 1 87 ? 23.281 6.801 -19.566 1.00 88.50 87 HIS A CA 1
ATOM 679 C C . HIS A 1 87 ? 23.694 5.518 -20.295 1.00 88.50 87 HIS A C 1
ATOM 681 O O . HIS A 1 87 ? 24.233 5.584 -21.399 1.00 88.50 87 HIS A O 1
ATOM 687 N N . LEU A 1 88 ? 23.333 4.352 -19.750 1.00 85.56 88 LEU A N 1
ATOM 688 C CA . LEU A 1 88 ? 23.619 3.053 -20.366 1.00 85.56 88 LEU A CA 1
ATOM 689 C C . LEU A 1 88 ? 23.008 2.922 -21.768 1.00 85.56 88 LEU A C 1
ATOM 691 O O . LEU A 1 88 ? 23.667 2.446 -22.690 1.00 85.56 88 LEU A O 1
ATOM 695 N N . LYS A 1 89 ? 21.766 3.381 -21.967 1.00 84.75 89 LYS A N 1
ATOM 696 C CA . LYS A 1 89 ? 21.122 3.377 -23.291 1.00 84.75 89 LYS A CA 1
ATOM 697 C C . LYS A 1 89 ? 21.858 4.264 -24.297 1.00 84.75 89 LYS A C 1
ATOM 699 O O . LYS A 1 89 ? 22.028 3.852 -25.443 1.00 84.75 89 LYS A O 1
ATOM 704 N N . LYS A 1 90 ? 22.310 5.455 -23.887 1.00 84.19 90 LYS A N 1
ATOM 705 C CA . LYS A 1 90 ? 23.108 6.353 -24.741 1.00 84.19 90 LYS A CA 1
ATOM 706 C C . LYS A 1 90 ? 24.459 5.735 -25.098 1.00 84.19 90 LYS A C 1
ATOM 708 O O . LYS A 1 90 ? 24.856 5.786 -26.259 1.00 84.19 90 LYS A O 1
ATOM 713 N N . GLU A 1 91 ? 25.132 5.102 -24.140 1.00 80.94 91 GLU A N 1
ATOM 714 C CA . GLU A 1 91 ? 26.392 4.393 -24.389 1.00 80.94 91 GLU A CA 1
ATOM 715 C C . GLU A 1 91 ? 26.214 3.211 -25.350 1.00 80.94 91 GLU A C 1
ATOM 717 O O . GLU A 1 91 ? 27.056 2.992 -26.220 1.00 80.94 91 GLU A O 1
ATOM 722 N N . MET A 1 92 ? 25.114 2.462 -25.237 1.00 75.81 92 MET A N 1
ATOM 723 C CA . MET A 1 92 ? 24.795 1.372 -26.163 1.00 75.81 92 MET A CA 1
ATOM 724 C C . MET A 1 92 ? 24.507 1.880 -27.581 1.00 75.81 92 MET A C 1
ATOM 726 O O . MET A 1 92 ? 25.072 1.346 -28.535 1.00 75.81 92 MET A O 1
ATOM 730 N N . ALA A 1 93 ? 23.711 2.944 -27.723 1.00 72.88 93 ALA A N 1
ATOM 731 C CA . ALA A 1 93 ? 23.418 3.555 -29.022 1.00 72.88 93 ALA A CA 1
ATOM 732 C C . ALA A 1 93 ? 24.681 4.137 -29.690 1.00 72.88 93 ALA A C 1
ATOM 734 O O . ALA A 1 93 ? 24.888 3.981 -30.893 1.00 72.88 93 ALA A O 1
ATOM 735 N N . GLY A 1 94 ? 25.578 4.747 -28.905 1.00 68.81 94 GLY A N 1
ATOM 736 C CA . GLY A 1 94 ? 26.874 5.228 -29.392 1.00 68.81 94 GLY A CA 1
ATOM 737 C C . GLY A 1 94 ? 27.794 4.102 -29.882 1.00 68.81 94 GLY A C 1
ATOM 738 O O . GLY A 1 94 ? 28.505 4.270 -30.872 1.00 68.81 94 GLY A O 1
ATOM 739 N N . ARG A 1 95 ? 27.745 2.922 -29.247 1.00 61.88 95 ARG A N 1
ATOM 740 C CA . ARG A 1 95 ? 28.509 1.739 -29.684 1.00 61.88 95 ARG A CA 1
ATOM 741 C C . ARG A 1 95 ? 27.969 1.118 -30.976 1.00 61.88 95 ARG A C 1
ATOM 743 O O . ARG A 1 95 ? 28.763 0.571 -31.737 1.00 61.88 95 ARG A O 1
ATOM 750 N N . GLU A 1 96 ? 26.666 1.197 -31.248 1.00 59.53 96 GLU A N 1
ATOM 751 C CA . GLU A 1 96 ? 26.094 0.745 -32.528 1.00 59.53 96 GLU A CA 1
ATOM 752 C C . GLU A 1 96 ? 26.470 1.677 -33.687 1.00 59.53 96 GLU A C 1
ATOM 754 O O . GLU A 1 96 ? 26.874 1.199 -34.748 1.00 59.53 96 GLU A O 1
ATOM 759 N N . LEU A 1 97 ? 26.456 2.996 -33.464 1.00 59.69 97 LEU A N 1
ATOM 760 C CA . LEU A 1 97 ? 26.912 3.984 -34.451 1.00 59.69 97 LEU A CA 1
ATOM 761 C C . LEU A 1 97 ? 28.406 3.820 -34.789 1.00 59.69 97 LEU A C 1
ATOM 763 O O . LEU A 1 97 ? 28.788 3.899 -35.955 1.00 59.69 97 LEU A O 1
ATOM 767 N N . ALA A 1 98 ? 29.246 3.508 -33.795 1.00 59.25 98 ALA A N 1
ATOM 768 C CA . ALA A 1 98 ? 30.671 3.246 -34.007 1.00 59.25 98 ALA A CA 1
ATOM 769 C C . ALA A 1 98 ? 30.949 1.941 -34.782 1.00 59.25 98 ALA A C 1
ATOM 771 O O . ALA A 1 98 ? 31.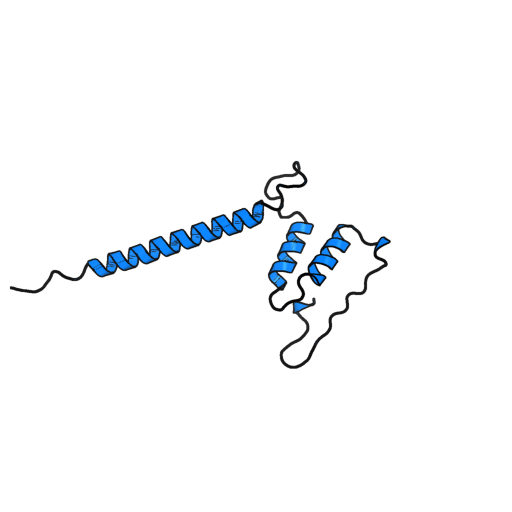943 1.854 -35.499 1.00 59.25 98 ALA A O 1
ATOM 772 N N . LYS A 1 99 ? 30.071 0.930 -34.686 1.00 58.09 99 LYS A N 1
ATOM 773 C CA . LYS A 1 99 ? 30.192 -0.319 -35.462 1.00 58.09 99 LYS A CA 1
ATOM 774 C C . LYS A 1 99 ? 29.755 -0.168 -36.924 1.00 58.09 99 LYS A C 1
ATOM 776 O O . LYS A 1 99 ? 30.271 -0.889 -37.773 1.00 58.09 99 LYS A O 1
ATOM 781 N N . GLY A 1 100 ? 28.862 0.776 -37.233 1.00 52.94 100 GLY A N 1
ATOM 782 C CA . GLY A 1 100 ? 28.419 1.064 -38.605 1.00 52.94 100 GLY A CA 1
ATOM 783 C C . GLY A 1 100 ? 29.435 1.833 -39.462 1.00 52.94 100 GLY A C 1
ATOM 784 O O . GLY A 1 100 ? 29.391 1.743 -40.683 1.00 52.94 100 GLY A O 1
ATOM 785 N N . ALA A 1 101 ? 30.385 2.545 -38.848 1.00 55.31 101 ALA A N 1
ATOM 786 C CA . ALA A 1 101 ? 31.373 3.366 -39.558 1.00 55.31 101 ALA A CA 1
ATOM 787 C C . ALA A 1 101 ? 32.652 2.608 -39.993 1.00 55.31 101 ALA A C 1
ATOM 789 O O . ALA A 1 101 ? 33.533 3.195 -40.613 1.00 55.31 101 ALA A O 1
ATOM 790 N N . GLY A 1 102 ? 32.776 1.313 -39.672 1.00 51.25 102 GLY A N 1
ATOM 791 C CA . GLY A 1 102 ? 33.996 0.521 -39.894 1.00 51.25 102 GLY A CA 1
ATOM 792 C C . GLY A 1 102 ? 34.042 -0.344 -41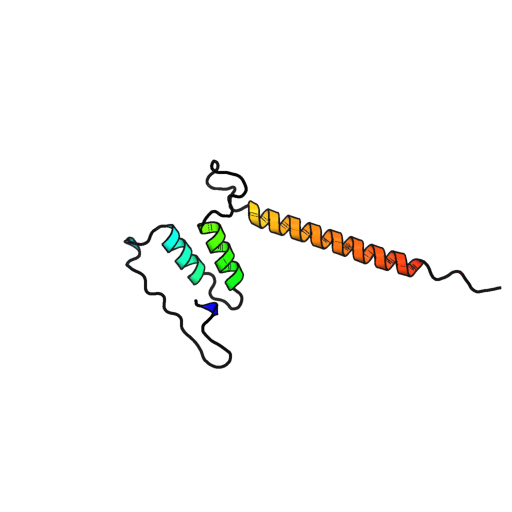.162 1.00 51.25 102 GLY A C 1
ATOM 793 O O . GLY A 1 102 ? 34.978 -1.123 -41.307 1.00 51.25 102 GLY A O 1
ATOM 794 N N . THR A 1 103 ? 33.059 -0.272 -42.068 1.00 54.25 103 THR A N 1
ATOM 795 C CA . THR A 1 103 ? 32.962 -1.184 -43.234 1.00 54.25 103 THR A CA 1
ATOM 796 C C . THR A 1 103 ? 32.739 -0.474 -44.573 1.00 54.25 103 THR A C 1
ATOM 798 O O . THR A 1 103 ? 31.915 -0.896 -45.369 1.00 54.25 103 THR A O 1
ATOM 801 N N . THR A 1 104 ? 33.503 0.578 -44.888 1.00 55.44 104 THR A N 1
ATOM 802 C CA . THR A 1 104 ? 33.581 1.095 -46.273 1.00 55.44 104 THR A CA 1
ATOM 803 C C . THR A 1 104 ? 34.964 1.669 -46.601 1.00 55.44 104 THR A C 1
ATOM 805 O O . THR A 1 104 ? 35.103 2.876 -46.765 1.00 55.44 104 THR A O 1
ATOM 808 N N . HIS A 1 105 ? 36.000 0.831 -46.705 1.00 47.47 105 HIS A N 1
ATOM 809 C CA . HIS A 1 105 ? 37.160 1.111 -47.570 1.00 47.47 105 HIS A CA 1
ATOM 810 C C . HIS A 1 105 ? 37.900 -0.193 -47.879 1.00 47.47 105 HIS A C 1
ATOM 812 O O . HIS A 1 105 ? 38.793 -0.625 -47.159 1.00 47.47 105 HIS A O 1
ATOM 818 N N . GLY A 1 106 ? 37.454 -0.865 -48.935 1.00 51.22 106 GLY A N 1
ATOM 819 C CA . GLY A 1 106 ? 38.025 -2.131 -49.377 1.00 51.22 106 GLY A CA 1
ATOM 820 C C . GLY A 1 106 ? 37.430 -2.584 -50.699 1.00 51.22 106 GLY A C 1
ATOM 821 O O . GLY A 1 106 ? 36.982 -3.717 -50.799 1.00 51.22 106 GLY A O 1
ATOM 822 N N . SER A 1 107 ? 37.336 -1.679 -51.673 1.00 46.53 107 SER A N 1
ATOM 823 C CA . SER A 1 107 ? 37.164 -1.981 -53.099 1.00 46.53 107 SER A CA 1
ATOM 824 C C . SER A 1 107 ? 37.228 -0.673 -53.872 1.00 46.53 107 SER A C 1
ATOM 826 O O . SER A 1 107 ? 36.350 0.165 -53.688 1.00 46.53 107 SER A O 1
ATOM 828 N N . LEU A 1 108 ? 38.266 -0.515 -54.692 1.00 46.41 108 LEU A N 1
ATOM 829 C CA . LEU A 1 108 ? 38.248 -0.004 -56.070 1.00 46.41 108 LEU A CA 1
ATOM 830 C C . LEU A 1 108 ? 39.688 0.375 -56.457 1.00 46.41 108 LEU A C 1
ATOM 832 O O . LEU A 1 108 ? 40.217 1.342 -55.924 1.00 46.41 108 LEU A O 1
ATOM 836 N N . ASN A 1 109 ? 40.249 -0.453 -57.348 1.00 38.94 109 ASN A N 1
ATOM 837 C CA . ASN A 1 109 ? 41.393 -0.259 -58.256 1.00 38.94 109 ASN A CA 1
ATOM 838 C C . ASN A 1 109 ? 42.597 0.570 -57.797 1.00 38.94 109 ASN A C 1
ATOM 840 O O . ASN A 1 109 ? 42.506 1.815 -57.787 1.00 38.94 109 ASN A O 1
#